Protein AF-W6K480-F1 (afdb_monomer_lite)

Sequence (72 aa):
MHYTQYDTRVAAYAVLVDADDRILLTWWNGEGRAEGLWSMPGGGVEFDESVEEAVARDDIVDIAYAALTSGG

Structure (mmCIF, N/CA/C/O backbone):
data_AF-W6K480-F1
#
_entry.id   AF-W6K480-F1
#
loop_
_atom_site.group_PDB
_atom_site.id
_atom_site.type_symbol
_atom_site.label_atom_id
_atom_site.label_alt_id
_atom_site.label_comp_id
_atom_site.label_asym_id
_atom_site.label_entity_id
_atom_site.label_seq_id
_atom_site.pdbx_PDB_ins_code
_atom_site.Cartn_x
_atom_site.Cartn_y
_atom_site.Cartn_z
_atom_site.occupancy
_atom_site.B_iso_or_equiv
_atom_site.auth_seq_id
_atom_site.auth_comp_id
_atom_site.auth_asym_id
_atom_site.auth_atom_id
_atom_site.pdbx_PDB_model_num
ATOM 1 N N . MET A 1 1 ? 12.299 -9.370 -17.149 1.00 49.69 1 MET A N 1
ATOM 2 C CA . MET A 1 1 ? 12.176 -8.361 -18.224 1.00 49.69 1 MET A CA 1
ATOM 3 C C . MET A 1 1 ? 12.185 -7.004 -17.525 1.00 49.69 1 MET A C 1
ATOM 5 O O . MET A 1 1 ? 11.487 -6.874 -16.534 1.00 49.69 1 MET A O 1
ATOM 9 N N . HIS A 1 2 ? 13.069 -6.068 -17.887 1.00 45.88 2 HIS A N 1
ATOM 10 C CA . HIS A 1 2 ? 13.228 -4.802 -17.152 1.00 45.88 2 HIS A CA 1
ATOM 11 C C . HIS A 1 2 ? 12.300 -3.744 -17.772 1.00 45.88 2 HIS A C 1
ATOM 13 O O . HIS A 1 2 ? 12.572 -3.253 -18.864 1.00 45.88 2 HIS A O 1
ATOM 19 N N . TYR A 1 3 ? 11.177 -3.449 -17.112 1.00 54.94 3 TYR A N 1
ATOM 20 C CA . TYR A 1 3 ? 10.045 -2.694 -17.676 1.00 54.94 3 TYR A CA 1
ATOM 21 C C . TYR A 1 3 ? 10.159 -1.166 -17.579 1.00 54.94 3 TYR A C 1
ATOM 23 O O . TYR A 1 3 ? 9.159 -0.457 -17.633 1.00 54.94 3 TYR A O 1
ATOM 31 N N . THR A 1 4 ? 11.367 -0.610 -17.498 1.00 56.75 4 THR A N 1
ATOM 32 C CA . THR A 1 4 ? 11.564 0.851 -17.428 1.00 56.75 4 THR A CA 1
ATOM 33 C C . THR A 1 4 ? 11.286 1.582 -18.753 1.00 56.75 4 THR A C 1
ATOM 35 O O . THR A 1 4 ? 11.709 2.721 -18.907 1.00 56.75 4 THR A O 1
ATOM 38 N N . GLN A 1 5 ? 10.644 0.939 -19.736 1.00 55.88 5 GLN A N 1
ATOM 39 C CA . GLN A 1 5 ? 10.416 1.480 -21.085 1.00 55.88 5 GLN A CA 1
ATOM 40 C C . GLN A 1 5 ? 9.006 2.051 -21.315 1.00 55.88 5 GLN A C 1
ATOM 42 O O . GLN A 1 5 ? 8.744 2.550 -22.406 1.00 55.88 5 GLN A O 1
ATOM 47 N N . TYR A 1 6 ? 8.111 2.012 -20.324 1.00 57.44 6 TYR A N 1
ATOM 48 C CA . TYR A 1 6 ? 6.782 2.622 -20.428 1.00 57.44 6 TYR A CA 1
ATOM 49 C C . TYR A 1 6 ? 6.712 3.921 -19.615 1.00 57.44 6 TYR A C 1
ATOM 51 O O . TYR A 1 6 ? 7.097 3.943 -18.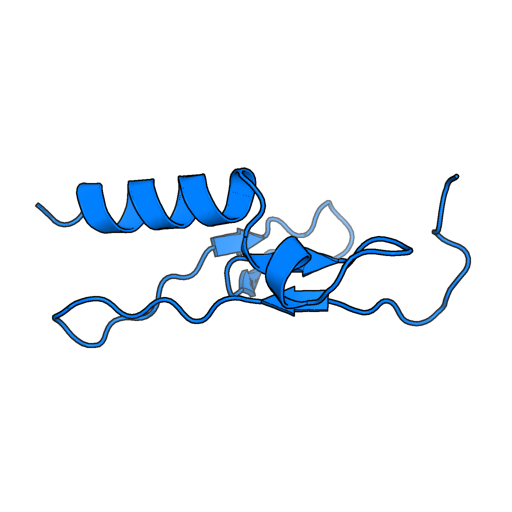449 1.00 57.44 6 TYR A O 1
ATOM 59 N N . ASP A 1 7 ? 6.198 4.991 -20.232 1.00 68.50 7 ASP A N 1
ATOM 60 C CA . ASP A 1 7 ? 6.011 6.319 -19.609 1.00 68.50 7 ASP A CA 1
ATOM 61 C C . ASP A 1 7 ? 4.930 6.294 -18.506 1.00 68.50 7 ASP A C 1
ATOM 63 O O . ASP A 1 7 ? 4.860 7.150 -17.630 1.00 68.50 7 ASP A O 1
ATOM 67 N N . THR A 1 8 ? 4.068 5.275 -18.516 1.00 75.19 8 THR A N 1
ATOM 68 C CA . THR A 1 8 ? 3.002 5.070 -17.532 1.00 75.19 8 THR A CA 1
ATOM 69 C C . THR A 1 8 ? 2.944 3.602 -17.137 1.00 75.19 8 THR A C 1
ATOM 71 O O . THR A 1 8 ? 2.965 2.723 -17.999 1.00 75.19 8 THR A O 1
ATOM 74 N N . ARG A 1 9 ? 2.844 3.337 -15.831 1.00 82.50 9 ARG A N 1
ATOM 75 C CA . ARG A 1 9 ? 2.601 2.001 -15.274 1.00 82.50 9 ARG A CA 1
ATOM 76 C C . ARG A 1 9 ? 1.269 1.984 -14.533 1.00 82.50 9 ARG A C 1
ATOM 78 O O . ARG A 1 9 ? 0.916 2.975 -13.895 1.00 82.50 9 ARG A O 1
ATOM 85 N N . VAL A 1 10 ? 0.565 0.858 -14.583 1.00 88.56 10 VAL A N 1
ATOM 86 C CA . VAL A 1 10 ? -0.607 0.636 -13.728 1.00 88.56 10 VAL A CA 1
ATOM 87 C C . VAL A 1 10 ? -0.116 0.395 -12.303 1.00 88.56 10 VAL A C 1
ATOM 89 O O . VAL A 1 10 ? 0.892 -0.280 -12.091 1.00 88.56 10 VAL A O 1
ATOM 92 N N . ALA A 1 11 ? -0.802 0.981 -11.331 1.00 88.75 11 ALA A N 1
ATOM 93 C CA . ALA A 1 11 ? -0.521 0.784 -9.920 1.00 88.75 11 ALA A CA 1
ATOM 94 C C . ALA A 1 11 ? -1.816 0.466 -9.178 1.00 88.75 11 ALA A C 1
ATOM 96 O O . ALA A 1 11 ? -2.875 0.998 -9.517 1.00 88.75 11 ALA A O 1
ATOM 97 N N . ALA A 1 12 ? -1.704 -0.388 -8.169 1.00 90.31 12 ALA A N 1
ATOM 98 C CA . ALA A 1 12 ? -2.790 -0.771 -7.291 1.00 90.31 12 ALA A CA 1
ATOM 99 C C . ALA A 1 12 ? -2.433 -0.374 -5.857 1.00 90.31 12 ALA A C 1
ATOM 101 O O . ALA A 1 12 ? -1.310 -0.596 -5.403 1.00 90.31 12 ALA A O 1
ATOM 102 N N . TYR A 1 13 ? -3.388 0.242 -5.164 1.00 90.94 13 TYR A N 1
ATOM 103 C CA . TYR A 1 13 ? -3.226 0.745 -3.803 1.00 90.94 13 TYR A CA 1
ATOM 104 C C . TYR A 1 13 ? -4.418 0.328 -2.950 1.00 90.94 13 TYR A C 1
ATOM 106 O O . TYR A 1 13 ? -5.563 0.420 -3.397 1.00 90.94 13 TYR A O 1
ATOM 114 N N . ALA A 1 14 ? -4.148 -0.101 -1.720 1.00 90.31 14 ALA A N 1
ATOM 115 C CA . ALA A 1 14 ? -5.162 -0.520 -0.766 1.00 90.31 14 ALA A CA 1
ATOM 116 C C . ALA A 1 14 ? -5.500 0.614 0.205 1.00 90.31 14 ALA A C 1
ATOM 118 O O . ALA A 1 14 ? -4.615 1.205 0.823 1.00 90.31 14 ALA A O 1
ATOM 119 N N . VAL A 1 15 ? -6.794 0.878 0.379 1.00 91.56 15 VAL A N 1
ATOM 120 C CA . VAL A 1 15 ? -7.296 1.732 1.461 1.00 91.56 15 VAL A CA 1
ATOM 121 C C . VAL A 1 15 ? -7.685 0.823 2.617 1.00 91.56 15 VAL A C 1
ATOM 123 O O . VAL A 1 15 ? -8.680 0.105 2.541 1.00 91.56 15 VAL A O 1
ATOM 126 N N . LEU A 1 16 ? -6.879 0.841 3.675 1.00 88.94 16 LEU A N 1
ATOM 127 C CA . LEU A 1 16 ? -7.109 0.057 4.885 1.00 88.94 16 LEU A CA 1
ATOM 128 C C . LEU A 1 16 ? -7.579 0.994 5.990 1.00 88.94 16 LEU A C 1
ATOM 130 O O . LEU A 1 16 ? -6.883 1.961 6.305 1.00 88.94 16 LEU A O 1
ATOM 134 N N . VAL A 1 17 ? -8.755 0.700 6.541 1.00 90.75 17 VAL A N 1
ATOM 135 C CA . VAL A 1 17 ? -9.407 1.494 7.585 1.00 90.75 17 VAL A CA 1
ATOM 136 C C . VAL A 1 17 ? -9.555 0.634 8.837 1.00 90.75 17 VAL A C 1
ATOM 138 O O . VAL A 1 17 ? -10.008 -0.509 8.739 1.00 90.75 17 VAL A O 1
ATOM 141 N N . ASP A 1 18 ? -9.140 1.155 9.992 1.00 88.50 18 ASP A N 1
ATOM 142 C CA . ASP A 1 18 ? -9.333 0.488 11.284 1.00 88.50 18 ASP A CA 1
ATOM 143 C C . ASP A 1 18 ? -10.723 0.775 11.890 1.00 88.50 18 ASP A C 1
ATOM 145 O O . ASP A 1 18 ? -11.558 1.461 11.303 1.00 88.50 18 ASP A O 1
ATOM 149 N N . ALA A 1 19 ? -11.003 0.219 13.073 1.00 90.19 19 ALA A N 1
ATOM 150 C CA . ALA A 1 19 ? -12.285 0.418 13.756 1.00 90.19 19 ALA A CA 1
ATOM 151 C C . ALA A 1 19 ? -12.507 1.860 14.265 1.00 90.19 19 ALA A C 1
ATOM 153 O O . ALA A 1 19 ? -13.636 2.203 14.612 1.00 90.19 19 ALA A O 1
ATOM 154 N N . ASP A 1 20 ? -11.452 2.681 14.303 1.00 92.50 20 ASP A N 1
ATOM 155 C CA . ASP A 1 20 ? -11.474 4.087 14.712 1.00 92.50 20 ASP A CA 1
ATOM 156 C C . ASP A 1 20 ? -11.520 5.041 13.493 1.00 92.50 20 ASP A C 1
ATOM 158 O O . ASP A 1 20 ? -11.227 6.233 13.631 1.00 92.50 20 ASP A O 1
ATOM 162 N N . ASP A 1 21 ? -11.857 4.533 12.299 1.00 91.94 21 ASP A N 1
ATOM 163 C CA . ASP A 1 21 ? -11.892 5.266 11.023 1.00 91.94 21 ASP A CA 1
ATOM 164 C C . ASP A 1 21 ? -10.536 5.877 10.596 1.00 91.94 21 ASP A C 1
ATOM 166 O O . ASP A 1 21 ? -10.479 6.850 9.834 1.00 91.94 21 ASP A O 1
ATOM 170 N N . ARG A 1 22 ? -9.408 5.321 11.057 1.00 91.31 22 ARG A N 1
ATOM 171 C CA . ARG A 1 22 ? -8.064 5.770 10.650 1.00 91.31 22 ARG A CA 1
ATOM 172 C C . ARG A 1 22 ? -7.582 5.003 9.430 1.00 91.31 22 ARG A C 1
ATOM 174 O O . ARG A 1 22 ? -7.847 3.815 9.290 1.00 91.31 22 ARG A O 1
ATOM 181 N N . ILE A 1 23 ? -6.814 5.677 8.573 1.00 91.56 23 ILE A N 1
ATOM 182 C CA . ILE A 1 23 ? -6.259 5.094 7.345 1.00 91.56 23 ILE A CA 1
ATOM 183 C C . ILE A 1 23 ? -4.787 4.729 7.546 1.00 91.56 23 ILE A C 1
ATOM 185 O O . ILE A 1 23 ? -3.997 5.560 8.002 1.00 91.56 23 ILE A O 1
ATOM 189 N N . LEU A 1 24 ? -4.402 3.514 7.142 1.00 91.00 24 LEU A N 1
ATOM 190 C CA . LEU A 1 24 ? -2.999 3.103 7.120 1.00 91.00 24 LEU A CA 1
ATOM 191 C C . LEU A 1 24 ? -2.228 3.830 6.012 1.00 91.00 24 LEU A C 1
ATOM 193 O O . LEU A 1 24 ? -2.571 3.743 4.833 1.00 91.00 24 LEU A O 1
ATOM 197 N N . 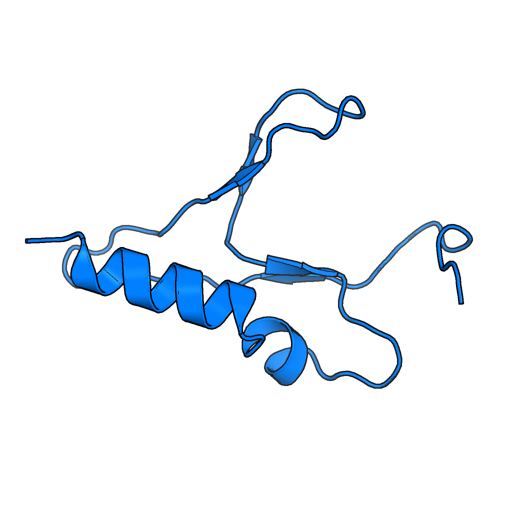LEU A 1 25 ? -1.135 4.484 6.396 1.00 91.75 25 LEU A N 1
ATOM 198 C CA . LEU A 1 25 ? -0.180 5.108 5.486 1.00 91.75 25 LEU A CA 1
ATOM 199 C C . LEU A 1 25 ? 1.179 4.412 5.587 1.00 91.75 25 LEU A C 1
ATOM 201 O O . LEU A 1 25 ? 1.637 4.079 6.680 1.00 91.75 25 LEU A O 1
ATOM 205 N N . THR A 1 26 ? 1.852 4.249 4.452 1.00 88.75 26 THR A N 1
ATOM 206 C CA . THR A 1 26 ? 3.239 3.787 4.366 1.00 88.75 26 THR A CA 1
ATOM 207 C C . THR A 1 26 ? 4.156 4.957 4.019 1.00 88.75 26 THR A C 1
ATOM 209 O O . THR A 1 26 ? 3.791 5.866 3.268 1.00 88.75 26 THR A O 1
ATOM 212 N N . TRP A 1 27 ? 5.358 4.965 4.597 1.00 88.88 27 TRP A N 1
ATOM 213 C CA . TRP A 1 27 ? 6.370 5.967 4.277 1.00 88.88 27 TRP A CA 1
ATOM 214 C C . TRP A 1 27 ? 7.219 5.490 3.103 1.00 88.88 27 TRP A C 1
ATOM 216 O O . TRP A 1 27 ? 8.006 4.551 3.234 1.00 88.88 27 TRP A O 1
ATOM 226 N N . TRP A 1 28 ? 7.089 6.156 1.959 1.00 82.00 28 TRP A N 1
ATOM 227 C CA . TRP A 1 28 ? 7.980 5.955 0.827 1.00 82.00 28 TRP A CA 1
ATOM 228 C C . TRP A 1 28 ? 9.156 6.923 0.941 1.00 82.00 28 TRP A C 1
ATOM 230 O O . TRP A 1 28 ? 8.974 8.136 0.938 1.00 82.00 28 TRP A O 1
ATOM 240 N N . ASN A 1 29 ? 10.381 6.403 1.028 1.00 80.12 29 ASN A N 1
ATOM 241 C CA . ASN A 1 29 ? 11.593 7.209 1.225 1.00 80.12 29 ASN A CA 1
ATOM 242 C C . ASN A 1 29 ? 12.122 7.883 -0.059 1.00 80.12 29 ASN A C 1
ATOM 244 O O . ASN A 1 29 ? 13.220 8.440 -0.050 1.00 80.12 29 ASN A O 1
ATOM 248 N N . GLY A 1 30 ? 11.370 7.809 -1.159 1.00 71.12 30 GLY A N 1
ATOM 249 C CA . GLY A 1 30 ? 11.686 8.496 -2.405 1.00 71.12 30 GLY A CA 1
ATOM 250 C C . GLY A 1 30 ? 12.763 7.843 -3.273 1.00 71.12 30 GLY A C 1
ATOM 251 O O . GLY A 1 30 ? 12.981 8.333 -4.378 1.00 71.12 30 GLY A O 1
ATOM 252 N N . GLU A 1 31 ? 13.453 6.788 -2.810 1.00 72.56 31 GLU A N 1
ATOM 253 C CA . GLU A 1 31 ? 14.585 6.110 -3.487 1.00 72.56 31 GLU A CA 1
ATOM 254 C C . GLU A 1 31 ? 15.561 7.059 -4.234 1.00 72.56 31 GLU A C 1
ATOM 256 O O . GLU A 1 31 ? 16.120 6.722 -5.279 1.00 72.56 31 GLU A O 1
ATOM 261 N N . GLY A 1 32 ? 15.744 8.289 -3.736 1.00 66.81 32 GLY A N 1
ATOM 262 C CA . GLY A 1 32 ? 16.573 9.325 -4.369 1.00 66.81 32 GLY A CA 1
ATOM 263 C C . GLY A 1 32 ? 16.004 9.962 -5.649 1.00 66.81 32 GLY A C 1
ATOM 264 O O . GLY A 1 32 ? 16.698 10.752 -6.286 1.00 66.81 32 GLY A O 1
ATOM 265 N N . ARG A 1 33 ? 14.766 9.641 -6.041 1.00 66.31 33 ARG A N 1
ATOM 266 C CA . ARG A 1 33 ? 14.051 10.218 -7.196 1.00 66.31 33 ARG A CA 1
ATOM 267 C C . ARG A 1 33 ? 13.066 11.322 -6.807 1.00 66.31 33 ARG A C 1
ATOM 269 O O . ARG A 1 33 ? 12.727 12.146 -7.651 1.00 66.31 33 ARG A O 1
ATOM 276 N N . ALA A 1 34 ? 12.621 11.340 -5.554 1.00 68.62 34 ALA A N 1
ATOM 277 C CA . ALA A 1 34 ? 11.766 12.375 -4.985 1.00 68.62 34 ALA A CA 1
ATOM 278 C C . ALA A 1 34 ? 12.031 12.524 -3.481 1.00 68.62 34 ALA A C 1
ATOM 280 O O . ALA A 1 34 ? 12.724 11.703 -2.875 1.00 68.62 34 ALA A O 1
ATOM 281 N N . GLU A 1 35 ? 11.475 13.573 -2.880 1.00 79.06 35 GLU A N 1
ATOM 282 C CA . GLU A 1 35 ? 11.372 13.669 -1.425 1.00 79.06 35 GLU A CA 1
ATOM 283 C C . GLU A 1 35 ? 10.488 12.534 -0.890 1.00 79.06 35 GLU A C 1
ATOM 285 O O . GLU A 1 35 ? 9.625 12.017 -1.604 1.00 79.06 35 GLU A O 1
AT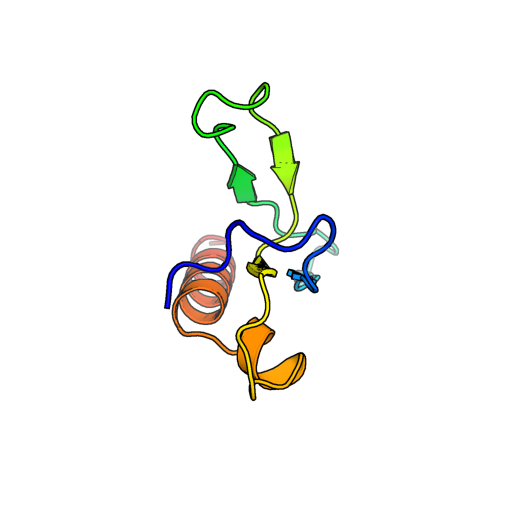OM 290 N N . GLY A 1 36 ? 10.727 12.114 0.354 1.00 82.44 36 GLY A N 1
ATOM 291 C CA . GLY A 1 36 ? 9.911 11.077 0.974 1.00 82.44 36 GLY A CA 1
ATOM 292 C C . GLY A 1 36 ? 8.462 11.538 1.139 1.00 82.44 36 GLY A C 1
ATOM 293 O O . GLY A 1 36 ? 8.206 12.693 1.484 1.00 82.44 36 GLY A O 1
ATOM 294 N N . LEU A 1 37 ? 7.516 10.641 0.878 1.00 88.94 37 LEU A N 1
ATOM 295 C CA . LEU A 1 37 ? 6.086 10.932 0.887 1.00 88.94 37 LEU A CA 1
ATOM 296 C C . LEU A 1 37 ? 5.331 9.826 1.618 1.00 88.94 37 LEU A C 1
ATOM 298 O O . LEU A 1 37 ? 5.680 8.647 1.543 1.00 88.94 37 LEU A O 1
ATOM 302 N N . TRP A 1 38 ? 4.245 10.214 2.276 1.00 91.06 38 TRP A N 1
ATOM 303 C CA . TRP A 1 38 ? 3.244 9.263 2.737 1.00 91.06 38 TRP A CA 1
ATOM 304 C C . TRP A 1 38 ? 2.398 8.799 1.555 1.00 91.06 38 TRP A C 1
ATOM 306 O O . TRP A 1 38 ? 1.958 9.614 0.742 1.00 91.06 38 TRP A O 1
ATOM 316 N N . SER A 1 39 ? 2.161 7.495 1.465 1.00 89.44 39 SER A N 1
ATOM 317 C CA . SER A 1 39 ? 1.308 6.895 0.444 1.00 89.44 39 SER A CA 1
ATOM 318 C C . SER A 1 39 ? 0.434 5.797 1.039 1.00 89.44 39 SER A C 1
ATOM 320 O O . SER A 1 39 ? 0.611 5.394 2.188 1.00 89.44 39 SER A O 1
ATOM 322 N N . MET A 1 40 ? -0.528 5.322 0.254 1.00 91.44 40 MET A N 1
ATOM 323 C CA . MET A 1 40 ? -1.238 4.087 0.572 1.00 91.44 40 MET A CA 1
ATOM 324 C C . MET A 1 40 ? -0.285 2.891 0.390 1.00 91.44 40 MET A C 1
ATOM 326 O O . MET A 1 40 ? 0.600 2.945 -0.472 1.00 91.44 40 MET A O 1
ATOM 330 N N . PRO A 1 41 ? -0.461 1.793 1.143 1.00 90.25 41 PRO A N 1
ATOM 331 C CA . PRO A 1 41 ? 0.196 0.531 0.822 1.00 90.25 41 PRO A CA 1
ATOM 332 C C . PRO A 1 41 ? -0.217 0.078 -0.583 1.00 90.25 41 PRO A C 1
ATOM 334 O O . PRO A 1 41 ? -1.397 0.106 -0.939 1.00 90.25 41 PRO A O 1
ATOM 337 N N . GLY A 1 42 ? 0.759 -0.281 -1.409 1.00 89.12 42 GLY A N 1
ATOM 338 C CA . GLY A 1 42 ? 0.521 -0.575 -2.814 1.00 89.12 42 GLY A CA 1
ATOM 339 C C . GLY A 1 42 ? 1.765 -0.443 -3.675 1.00 89.12 42 GLY A C 1
ATOM 340 O O . GLY A 1 42 ? 2.837 -0.047 -3.212 1.00 89.12 42 GLY A O 1
ATOM 341 N N . GLY A 1 43 ? 1.609 -0.754 -4.956 1.00 88.00 43 GLY A N 1
ATOM 342 C CA . GLY A 1 43 ? 2.726 -0.844 -5.883 1.00 88.00 43 GLY A CA 1
ATOM 343 C C . GLY A 1 43 ? 2.304 -0.929 -7.342 1.00 88.00 43 GLY A C 1
ATOM 344 O O . GLY A 1 43 ? 1.136 -0.775 -7.692 1.00 88.00 43 GLY A O 1
ATOM 34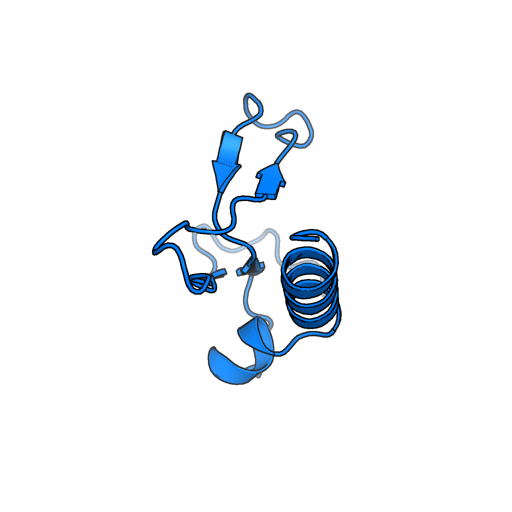5 N N . GLY A 1 44 ? 3.292 -1.123 -8.216 1.00 88.94 44 GLY A N 1
ATOM 346 C CA . GLY A 1 44 ? 3.034 -1.381 -9.631 1.00 88.94 44 GLY A CA 1
ATOM 347 C C . GLY A 1 44 ? 2.387 -2.752 -9.826 1.00 88.94 44 GLY A C 1
ATOM 348 O O . GLY A 1 44 ? 2.804 -3.714 -9.186 1.00 88.94 44 GLY A O 1
ATOM 349 N N . VAL A 1 45 ? 1.400 -2.817 -10.717 1.00 89.25 45 VAL A N 1
ATOM 350 C CA . VAL A 1 45 ? 0.789 -4.076 -11.169 1.00 89.25 45 VAL A CA 1
ATOM 351 C C . VAL A 1 45 ? 1.716 -4.719 -12.197 1.00 89.25 45 VAL A C 1
ATOM 353 O O . VAL A 1 45 ? 2.216 -4.024 -13.089 1.00 89.25 45 VAL A O 1
ATOM 356 N N . GLU A 1 46 ? 1.973 -6.019 -12.064 1.00 86.75 46 GLU A N 1
ATOM 357 C CA . GLU A 1 46 ? 2.830 -6.743 -13.008 1.00 86.75 46 GLU A CA 1
ATOM 358 C C . GLU A 1 46 ? 2.068 -7.178 -14.264 1.00 86.75 46 GLU A C 1
ATOM 360 O O . GLU A 1 46 ? 0.840 -7.164 -14.341 1.00 86.75 46 GLU A O 1
ATOM 365 N N . PHE A 1 47 ? 2.821 -7.536 -15.303 1.00 79.81 47 PHE A N 1
ATOM 366 C CA . PHE A 1 47 ? 2.225 -8.028 -16.539 1.00 79.81 47 PHE A CA 1
ATOM 367 C C . PHE A 1 47 ? 1.528 -9.372 -16.293 1.00 79.81 47 PHE A C 1
ATOM 369 O O . PHE A 1 47 ? 2.152 -10.281 -15.751 1.00 79.81 47 PHE A O 1
ATOM 376 N N . ASP A 1 48 ? 0.280 -9.490 -16.756 1.00 86.62 48 ASP A N 1
ATOM 377 C CA . ASP A 1 48 ? -0.604 -10.657 -16.564 1.00 86.62 48 ASP A CA 1
ATOM 378 C C . ASP A 1 48 ? -1.172 -10.818 -15.138 1.00 86.62 48 ASP A C 1
ATOM 380 O O . ASP A 1 48 ? -1.773 -11.837 -14.821 1.00 86.62 48 ASP A O 1
ATOM 384 N N . GLU A 1 49 ? -1.021 -9.797 -14.290 1.00 87.19 49 GLU A N 1
ATOM 385 C CA . GLU A 1 49 ? -1.612 -9.742 -12.952 1.00 87.19 49 GLU A CA 1
ATOM 386 C C . GLU A 1 49 ? -2.857 -8.837 -12.941 1.00 87.19 49 GLU A C 1
ATOM 388 O O . GLU A 1 49 ? -2.881 -7.761 -13.550 1.00 87.19 49 GLU A O 1
ATOM 393 N N . SER A 1 50 ? -3.905 -9.257 -12.235 1.00 89.56 50 SER A N 1
ATOM 394 C CA . SER A 1 50 ? -5.075 -8.424 -11.944 1.00 89.56 50 SER A CA 1
ATOM 395 C C . SER A 1 50 ? -4.792 -7.387 -10.851 1.00 89.56 50 SER A C 1
ATOM 397 O O . SER A 1 50 ? -3.840 -7.483 -10.078 1.00 89.56 50 SER A O 1
ATOM 399 N N . VAL A 1 51 ? -5.647 -6.368 -10.749 1.00 87.69 51 VAL A N 1
ATOM 400 C CA . VAL A 1 51 ? -5.526 -5.354 -9.687 1.00 87.69 51 VAL A CA 1
ATOM 401 C C . VAL A 1 51 ? -5.709 -5.998 -8.311 1.00 87.69 51 VAL A C 1
ATOM 403 O O . VAL A 1 51 ? -5.020 -5.637 -7.361 1.00 87.69 51 VAL A O 1
ATOM 406 N N . GLU A 1 52 ? -6.618 -6.963 -8.211 1.00 88.44 52 GLU A N 1
ATOM 407 C CA . GLU A 1 52 ? -6.906 -7.718 -6.999 1.00 88.44 52 GLU A CA 1
ATOM 408 C C . GLU A 1 52 ? -5.703 -8.556 -6.559 1.00 88.44 52 GLU A C 1
ATOM 410 O O . GLU A 1 52 ? -5.351 -8.535 -5.381 1.00 88.44 52 GLU A O 1
ATOM 415 N N . GLU A 1 53 ? -5.038 -9.23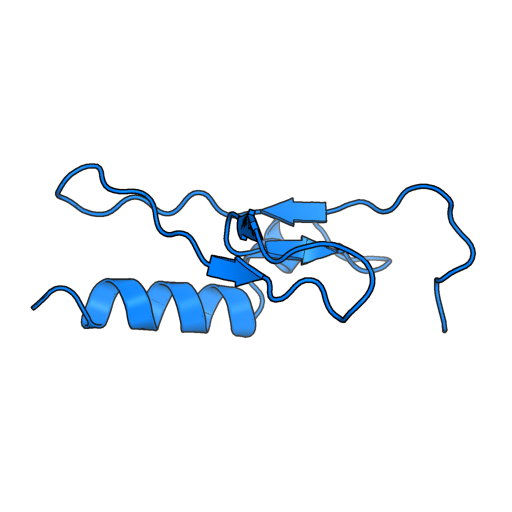9 -7.495 1.00 90.06 53 GLU A N 1
ATOM 416 C CA . GLU A 1 53 ? -3.807 -9.992 -7.220 1.00 90.06 53 GLU A CA 1
ATOM 417 C C . GLU A 1 53 ? -2.669 -9.065 -6.784 1.00 90.06 53 GLU A C 1
ATOM 419 O O . GLU A 1 53 ? -2.000 -9.354 -5.795 1.00 90.06 53 GLU A O 1
ATOM 424 N N . ALA A 1 54 ? -2.518 -7.909 -7.438 1.00 88.88 54 ALA A N 1
ATOM 425 C CA . ALA A 1 54 ? -1.509 -6.919 -7.070 1.00 88.88 54 ALA A CA 1
ATOM 426 C C . ALA A 1 54 ? -1.713 -6.359 -5.654 1.00 88.88 54 ALA A C 1
ATOM 428 O O . ALA A 1 54 ? -0.734 -6.103 -4.957 1.00 88.88 54 ALA A O 1
ATOM 429 N N . VAL A 1 55 ? -2.966 -6.172 -5.217 1.00 86.06 55 VAL A N 1
ATOM 430 C CA . VAL A 1 55 ? -3.300 -5.754 -3.841 1.00 86.06 55 VAL A CA 1
ATOM 431 C C . VAL A 1 55 ? -3.138 -6.895 -2.835 1.00 86.06 55 VAL A C 1
ATOM 433 O O . VAL A 1 55 ? -2.800 -6.646 -1.682 1.00 86.06 55 VAL A O 1
ATOM 436 N N . ALA A 1 56 ? -3.381 -8.137 -3.246 1.00 85.38 56 ALA A N 1
ATOM 437 C CA . ALA A 1 56 ? -3.315 -9.311 -2.378 1.00 85.38 56 ALA A CA 1
ATOM 438 C C . ALA A 1 56 ? -1.898 -9.877 -2.195 1.00 85.38 56 ALA A C 1
ATOM 440 O O . ALA A 1 56 ? -1.744 -10.925 -1.569 1.00 85.38 56 ALA A O 1
ATOM 441 N N . ARG A 1 57 ? -0.870 -9.214 -2.734 1.00 84.19 57 ARG A N 1
ATOM 442 C CA . ARG A 1 57 ? 0.520 -9.638 -2.571 1.00 84.19 57 ARG A CA 1
ATOM 443 C C . ARG A 1 57 ? 0.931 -9.691 -1.108 1.00 84.19 57 ARG A C 1
ATOM 445 O O . ARG A 1 57 ? 0.517 -8.858 -0.299 1.00 84.19 57 ARG A O 1
ATOM 452 N N . ASP A 1 58 ? 1.805 -10.650 -0.817 1.00 75.06 58 ASP A N 1
ATOM 453 C CA . ASP A 1 58 ? 2.299 -10.936 0.529 1.00 75.06 58 ASP A CA 1
ATOM 454 C C . ASP A 1 58 ? 2.829 -9.683 1.240 1.00 75.06 58 ASP A C 1
ATOM 456 O O . ASP A 1 58 ? 2.584 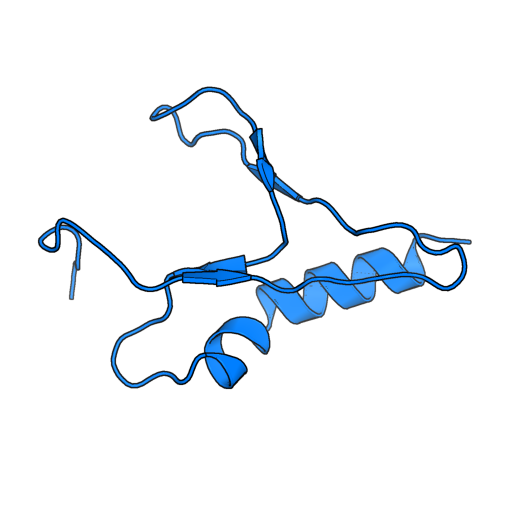-9.513 2.424 1.00 75.06 58 ASP A O 1
ATOM 460 N N . ASP A 1 59 ? 3.469 -8.747 0.535 1.00 77.56 59 ASP A N 1
ATOM 461 C CA . ASP A 1 59 ? 3.967 -7.495 1.113 1.00 77.56 59 ASP A CA 1
ATOM 462 C C . ASP A 1 59 ? 2.847 -6.559 1.600 1.00 77.56 59 ASP A C 1
ATOM 464 O O . ASP A 1 59 ? 2.934 -6.013 2.702 1.00 77.56 59 ASP A O 1
ATOM 468 N N . ILE A 1 60 ? 1.773 -6.383 0.828 1.00 80.69 60 ILE A N 1
ATOM 469 C CA . ILE A 1 60 ? 0.608 -5.589 1.251 1.00 80.69 60 ILE A CA 1
ATOM 470 C C . ILE A 1 60 ? -0.159 -6.314 2.359 1.00 80.69 60 ILE A C 1
ATOM 472 O O . ILE A 1 60 ? -0.589 -5.676 3.325 1.00 80.69 60 ILE A O 1
ATOM 476 N N . VAL A 1 61 ? -0.303 -7.637 2.250 1.00 79.38 61 VAL A N 1
ATOM 477 C CA . VAL A 1 61 ? -0.970 -8.473 3.257 1.00 79.38 61 VAL A CA 1
ATOM 478 C C . VAL A 1 61 ? -0.216 -8.436 4.588 1.00 79.38 61 VAL A C 1
ATOM 480 O O . VAL A 1 61 ? -0.837 -8.228 5.632 1.00 79.38 61 VAL A O 1
ATOM 483 N N . ASP A 1 62 ? 1.110 -8.550 4.565 1.00 83.19 62 ASP A N 1
ATOM 484 C CA . ASP A 1 62 ? 1.966 -8.477 5.750 1.00 83.19 62 ASP A CA 1
ATOM 485 C C . ASP A 1 62 ? 1.891 -7.094 6.409 1.00 83.19 62 ASP A C 1
ATOM 487 O O . ASP A 1 62 ? 1.767 -6.991 7.633 1.00 83.19 62 ASP A O 1
ATOM 491 N N . ILE A 1 63 ? 1.899 -6.016 5.613 1.00 81.00 63 ILE A N 1
ATOM 492 C CA . ILE A 1 63 ? 1.727 -4.641 6.108 1.00 81.00 63 ILE A CA 1
ATOM 493 C C . ILE A 1 63 ? 0.353 -4.468 6.770 1.00 81.00 63 ILE A C 1
ATOM 495 O O . ILE A 1 63 ? 0.259 -3.896 7.860 1.00 81.00 63 ILE A O 1
ATOM 499 N N . ALA A 1 64 ? -0.709 -4.976 6.142 1.00 78.69 64 ALA A N 1
ATOM 500 C CA . ALA A 1 64 ? -2.061 -4.915 6.687 1.00 78.69 64 ALA A CA 1
ATOM 501 C C . ALA A 1 64 ? -2.172 -5.691 8.009 1.00 78.69 64 ALA A C 1
ATOM 503 O O . ALA A 1 64 ? -2.727 -5.187 8.987 1.00 78.69 64 ALA A O 1
ATOM 504 N N . TYR A 1 65 ? -1.600 -6.894 8.066 1.00 80.69 65 TYR A N 1
ATOM 505 C CA . TYR A 1 65 ? -1.590 -7.720 9.268 1.00 80.69 65 TYR A CA 1
ATOM 506 C C . TYR A 1 65 ? -0.805 -7.062 10.415 1.00 80.69 65 TYR A C 1
ATOM 508 O O . TYR A 1 65 ? -1.279 -7.020 11.555 1.00 80.69 65 TYR A O 1
ATOM 516 N N . ALA A 1 66 ? 0.367 -6.490 10.125 1.00 81.06 66 ALA A N 1
ATOM 517 C CA . ALA A 1 66 ? 1.155 -5.743 11.103 1.00 81.06 66 ALA A CA 1
ATOM 518 C C . ALA A 1 66 ? 0.385 -4.531 11.654 1.00 81.06 66 ALA A C 1
ATOM 520 O O . ALA A 1 66 ? 0.372 -4.306 12.864 1.00 81.06 66 ALA A O 1
ATOM 521 N N . ALA A 1 67 ? -0.313 -3.781 10.795 1.00 76.88 67 ALA A N 1
ATOM 522 C CA . ALA A 1 67 ? -1.112 -2.635 11.220 1.00 76.88 67 ALA A CA 1
ATOM 523 C C . ALA A 1 67 ? -2.233 -3.046 12.188 1.00 76.88 67 ALA A C 1
ATOM 525 O O . ALA A 1 67 ? -2.336 -2.484 13.279 1.00 76.88 67 ALA A O 1
ATOM 526 N N . LEU A 1 68 ? -3.001 -4.084 11.842 1.00 74.56 68 LEU A N 1
ATOM 527 C CA . LEU A 1 68 ? -4.106 -4.591 12.666 1.00 74.56 68 LEU A CA 1
ATOM 528 C C . LEU A 1 68 ? -3.650 -5.164 14.016 1.00 74.56 68 LEU A C 1
ATOM 530 O O . LEU A 1 68 ? -4.409 -5.140 14.981 1.00 74.56 68 LEU A O 1
ATOM 534 N N . THR A 1 69 ? -2.422 -5.679 14.100 1.00 75.62 69 THR A N 1
ATOM 535 C CA . THR A 1 69 ? -1.870 -6.265 15.335 1.00 75.62 69 THR A CA 1
ATOM 536 C C . THR A 1 69 ? -1.096 -5.268 16.197 1.00 75.62 69 THR A C 1
ATOM 538 O O . THR A 1 69 ? -0.865 -5.534 17.375 1.00 75.62 69 THR A O 1
ATOM 541 N N . SER A 1 70 ? -0.716 -4.115 15.641 1.00 66.12 70 SER A N 1
ATOM 542 C CA . SER A 1 70 ? 0.016 -3.060 16.355 1.00 66.12 70 SER A CA 1
ATOM 543 C C . SER A 1 70 ? -0.870 -2.106 17.170 1.00 66.12 70 SER A C 1
ATOM 545 O O . SER A 1 70 ? -0.359 -1.417 18.050 1.00 66.12 70 SER A O 1
ATOM 547 N N . GLY A 1 71 ? -2.183 -2.075 16.910 1.00 60.56 71 GLY A N 1
ATOM 548 C CA . GLY A 1 71 ? -3.162 -1.211 17.586 1.00 60.56 71 GLY A CA 1
ATOM 549 C C . GLY A 1 71 ? -3.680 -1.748 18.928 1.00 60.56 71 GLY A C 1
ATOM 550 O O . GLY A 1 71 ? -4.892 -1.767 19.137 1.00 60.56 71 GLY A O 1
ATOM 551 N N . GLY A 1 72 ? -2.779 -2.225 19.795 1.00 48.56 72 GLY A N 1
ATOM 552 C CA . GLY A 1 72 ? -3.071 -2.622 21.182 1.00 48.56 72 GLY A CA 1
ATOM 553 C C . GLY A 1 72 ? -2.989 -1.473 22.182 1.00 48.56 72 GLY A C 1
ATOM 554 O O . GLY A 1 72 ? -2.195 -0.535 21.945 1.00 48.56 72 GLY A O 1
#

InterPro domains:
  IPR000086 NUDIX hydrolase domain [PF00293] (8-57)
  IPR015797 NUDIX hydrolase-like domain superfamily [SSF55811] (3-57)

pLDDT: mean 80.68, std 11.9, range [45.88, 92.5]

Organism: NCBI:txid1193182

Secondary structure (DSSP, 8-state):
---TT-S---EEE---B-TTSPBP-EEE-GGGTS--EEE-SEEEPPTT--HHHHHTSHHHHHHHHHHHHH--

Foldseek 3Di:
DDPPPDPDFDKAFDFDADPVRDTDWDWDPCPVVDHIDTDGPIDTADPPGDSVRRCVDPRNVVSNVCVHVVPD

Radius of gyration: 13.95 Å; chains: 1; bounding box: 29×25×42 Å